Protein AF-A0A8S3J437-F1 (afdb_monomer_lite)

pLDDT: mean 97.12, std 2.32, range [86.44, 98.75]

Sequence (100 aa):
KLIYPTVENVRTSLEGYMAGGSLPYNMQNAMRQTWLVNYLHRWKADHRHRSRASPHIKTYLRATNDQFKDILWFLVTSANLSKAAWGVLEKNNTQLMIRS

Organism: NCBI:txid392030

Structure (mmCIF, N/CA/C/O backbone):
data_AF-A0A8S3J437-F1
#
_entry.id   AF-A0A8S3J437-F1
#
loop_
_atom_site.group_PDB
_atom_site.id
_atom_site.type_symbol
_atom_site.label_atom_id
_atom_site.label_alt_id
_atom_site.label_comp_id
_atom_site.label_asym_id
_atom_site.label_entity_id
_atom_site.label_seq_id
_atom_site.pdbx_PDB_ins_code
_atom_site.Cartn_x
_atom_site.Cartn_y
_atom_site.Cartn_z
_atom_site.occupancy
_atom_site.B_iso_or_equiv
_atom_site.auth_seq_id
_atom_site.auth_comp_id
_atom_site.auth_asym_id
_atom_site.auth_atom_id
_atom_site.pdbx_PDB_model_num
ATOM 1 N N . LYS A 1 1 ? -3.120 -9.288 2.525 1.00 92.19 1 LYS A N 1
ATOM 2 C CA . LYS A 1 1 ? -1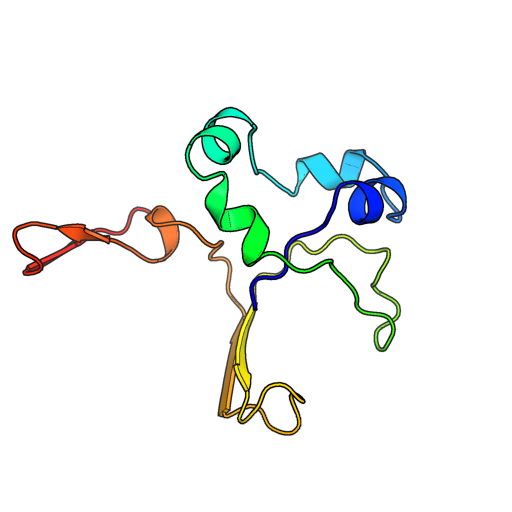.866 -9.067 1.757 1.00 92.19 1 LYS A CA 1
ATOM 3 C C . LYS A 1 1 ? -1.573 -7.569 1.726 1.00 92.19 1 LYS A C 1
ATOM 5 O O . LYS A 1 1 ? -2.529 -6.821 1.559 1.00 92.19 1 LYS A O 1
ATOM 10 N N . LEU A 1 2 ? -0.318 -7.137 1.899 1.00 97.44 2 LEU A N 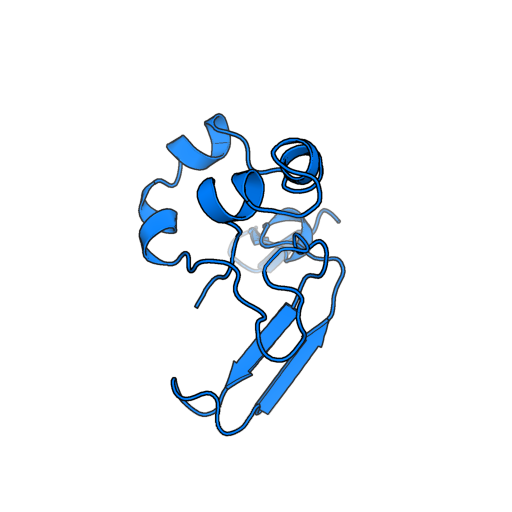1
ATOM 11 C CA . LEU A 1 2 ? 0.100 -5.739 1.713 1.00 97.44 2 LEU A CA 1
ATOM 12 C C . LEU A 1 2 ? 0.923 -5.638 0.429 1.00 97.44 2 LEU A C 1
ATOM 14 O O . LEU A 1 2 ? 1.858 -6.412 0.258 1.00 97.44 2 LEU A O 1
ATOM 18 N N . ILE A 1 3 ? 0.573 -4.728 -0.477 1.00 97.94 3 ILE A N 1
ATOM 19 C CA . ILE A 1 3 ? 1.260 -4.580 -1.766 1.00 97.94 3 ILE A CA 1
ATOM 20 C C . ILE A 1 3 ? 2.066 -3.286 -1.737 1.00 97.94 3 ILE A C 1
ATOM 22 O O . ILE A 1 3 ? 1.501 -2.213 -1.543 1.00 97.94 3 ILE A O 1
ATOM 26 N N . TYR A 1 4 ? 3.378 -3.397 -1.937 1.00 98.25 4 TYR A N 1
ATOM 27 C CA . TYR A 1 4 ? 4.293 -2.263 -2.043 1.00 98.25 4 TYR A CA 1
ATOM 28 C C . TYR A 1 4 ? 5.399 -2.600 -3.058 1.00 98.25 4 TYR A C 1
ATOM 30 O O . TYR A 1 4 ? 5.870 -3.742 -3.061 1.00 98.25 4 TYR A O 1
ATOM 38 N N . PRO A 1 5 ? 5.809 -1.673 -3.946 1.00 98.25 5 PRO A N 1
ATOM 39 C CA . PRO A 1 5 ? 6.825 -1.962 -4.957 1.00 98.25 5 PRO A CA 1
ATOM 40 C C . PRO A 1 5 ? 8.152 -2.412 -4.342 1.00 98.25 5 PRO A C 1
ATOM 42 O O . PRO A 1 5 ? 8.663 -1.798 -3.407 1.00 98.25 5 PRO A O 1
ATOM 45 N N . THR A 1 6 ? 8.733 -3.478 -4.891 1.00 98.06 6 THR A N 1
ATOM 46 C CA . THR 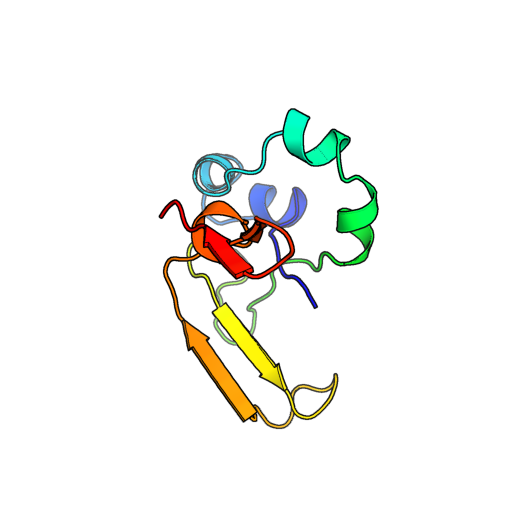A 1 6 ? 10.098 -3.886 -4.545 1.00 98.06 6 THR A CA 1
ATOM 47 C C . THR A 1 6 ? 11.127 -2.983 -5.226 1.00 98.06 6 THR A C 1
ATOM 49 O O . THR A 1 6 ? 10.810 -2.266 -6.178 1.00 98.06 6 THR A O 1
ATOM 52 N N . VAL A 1 7 ? 12.391 -3.078 -4.804 1.00 98.12 7 VAL A N 1
ATOM 53 C CA . VAL A 1 7 ? 13.514 -2.432 -5.509 1.00 98.12 7 VAL A CA 1
ATOM 54 C C . VAL A 1 7 ? 13.520 -2.818 -6.992 1.00 98.12 7 VAL A C 1
ATOM 56 O O . VAL A 1 7 ? 13.665 -1.956 -7.852 1.00 98.12 7 VAL A O 1
ATOM 59 N N . GLU A 1 8 ? 13.276 -4.093 -7.300 1.00 98.62 8 GLU A N 1
ATOM 60 C CA . GLU A 1 8 ? 13.219 -4.594 -8.674 1.00 98.62 8 GLU A CA 1
ATOM 61 C C . GLU A 1 8 ? 12.026 -4.030 -9.464 1.00 98.62 8 GLU A C 1
ATOM 63 O O . GLU A 1 8 ? 12.179 -3.683 -10.636 1.00 98.62 8 GLU A O 1
ATOM 68 N N . ASN A 1 9 ? 10.853 -3.873 -8.829 1.00 98.62 9 ASN A N 1
ATOM 69 C CA . ASN A 1 9 ? 9.713 -3.200 -9.459 1.00 98.62 9 ASN A CA 1
ATOM 70 C C . ASN A 1 9 ? 10.062 -1.761 -9.851 1.00 98.62 9 ASN A C 1
ATOM 72 O O . ASN A 1 9 ? 9.718 -1.340 -10.951 1.00 98.62 9 ASN A O 1
ATOM 76 N N . VAL A 1 10 ? 10.742 -1.021 -8.971 1.00 98.62 10 VAL A N 1
ATOM 77 C CA . VAL A 1 10 ? 11.144 0.367 -9.235 1.00 98.62 10 VAL A CA 1
ATOM 78 C C . VAL A 1 10 ? 12.215 0.416 -10.325 1.00 98.62 10 VAL A C 1
ATOM 80 O O . VAL A 1 10 ? 12.041 1.119 -11.320 1.00 98.62 10 VAL A O 1
ATOM 83 N N . ARG A 1 11 ? 13.277 -0.389 -10.202 1.00 98.69 11 ARG A N 1
ATOM 84 C CA . ARG A 1 11 ? 14.393 -0.452 -11.160 1.00 98.69 11 ARG A CA 1
ATOM 85 C C . ARG A 1 11 ? 13.929 -0.732 -12.592 1.00 98.69 11 ARG A C 1
ATOM 87 O O . ARG A 1 11 ? 14.467 -0.150 -13.526 1.00 98.69 11 ARG A O 1
ATOM 94 N N . THR A 1 12 ? 12.943 -1.615 -12.761 1.00 98.44 12 THR A N 1
ATOM 95 C CA . THR A 1 12 ? 12.413 -2.030 -14.077 1.00 98.44 12 THR A CA 1
ATOM 96 C C . THR A 1 12 ? 11.151 -1.276 -14.515 1.00 98.44 12 THR A C 1
ATOM 98 O O . THR A 1 12 ? 10.582 -1.566 -15.578 1.00 98.44 12 THR A O 1
ATOM 101 N N . SER A 1 13 ? 10.709 -0.293 -13.723 1.00 98.62 13 SER A N 1
ATOM 102 C CA . SER A 1 13 ? 9.574 0.565 -14.062 1.00 98.62 13 SER A CA 1
ATOM 103 C C . SER A 1 13 ? 9.856 1.426 -15.303 1.00 98.62 13 SER A C 1
ATOM 105 O O . SER A 1 13 ? 10.968 1.455 -15.834 1.00 98.62 13 SER A O 1
ATOM 107 N N . LEU A 1 14 ? 8.832 2.108 -15.813 1.00 98.50 14 LEU A N 1
ATOM 108 C CA . LEU A 1 14 ? 8.963 3.059 -16.921 1.00 98.50 14 LEU A CA 1
ATOM 109 C C . LEU A 1 14 ? 9.841 4.261 -16.545 1.00 98.50 14 LEU A C 1
ATOM 111 O O . LEU A 1 14 ? 10.558 4.776 -17.393 1.00 98.50 14 LEU A O 1
ATOM 115 N N . GLU A 1 15 ? 9.809 4.667 -15.276 1.00 98.50 15 GLU A N 1
ATOM 116 C CA . GLU A 1 15 ? 10.540 5.826 -14.746 1.00 98.50 15 GLU A CA 1
ATOM 117 C C . GLU A 1 15 ? 11.886 5.430 -14.104 1.00 98.50 15 GLU A C 1
ATOM 119 O O . GLU A 1 15 ? 12.657 6.283 -13.664 1.00 98.50 15 GLU A O 1
ATOM 124 N N . GLY A 1 16 ? 12.183 4.128 -14.023 1.00 98.44 16 GLY A N 1
ATOM 125 C CA . GLY A 1 16 ? 13.355 3.605 -13.324 1.00 98.44 16 GLY A CA 1
ATOM 126 C C . GLY A 1 16 ? 13.387 4.024 -11.849 1.00 98.44 16 GLY A C 1
ATOM 127 O O . GLY A 1 16 ? 12.355 4.136 -11.185 1.00 98.44 16 GLY A O 1
ATOM 128 N N . TYR A 1 17 ? 14.583 4.291 -11.320 1.00 98.31 17 TYR A N 1
ATOM 129 C CA . TYR A 1 17 ? 14.747 4.706 -9.921 1.00 98.31 17 TYR A CA 1
ATOM 130 C C . TYR A 1 17 ? 14.056 6.030 -9.568 1.00 98.31 17 TYR A C 1
ATOM 132 O O . TYR A 1 17 ? 13.727 6.227 -8.398 1.00 98.31 17 TYR A O 1
ATOM 140 N N . MET A 1 18 ? 13.754 6.890 -10.549 1.00 98.19 18 MET A N 1
ATOM 141 C CA . MET A 1 18 ? 13.030 8.144 -10.304 1.00 98.19 18 MET A CA 1
ATOM 142 C C . MET A 1 18 ? 11.621 7.900 -9.751 1.00 98.19 18 MET A C 1
ATOM 144 O O . MET A 1 18 ? 11.162 8.673 -8.912 1.00 98.19 18 MET A O 1
ATOM 148 N N . ALA A 1 19 ? 10.984 6.776 -10.104 1.00 98.06 19 ALA A N 1
ATOM 149 C CA . ALA A 1 19 ? 9.687 6.390 -9.543 1.00 98.06 19 ALA A CA 1
ATOM 150 C C . ALA A 1 19 ? 9.729 6.232 -8.009 1.00 98.06 19 ALA A C 1
ATOM 152 O O . ALA A 1 19 ? 8.726 6.431 -7.323 1.00 98.06 19 ALA A O 1
ATOM 153 N N . GLY A 1 20 ? 10.901 5.892 -7.455 1.00 97.75 20 GLY A N 1
ATOM 154 C CA . GLY A 1 20 ? 11.123 5.774 -6.014 1.00 97.75 20 GLY A CA 1
ATOM 155 C C . GLY A 1 20 ? 10.905 7.084 -5.254 1.00 97.75 20 GLY A C 1
ATOM 156 O O . GLY A 1 20 ? 10.530 7.047 -4.084 1.00 97.75 20 GLY A O 1
ATOM 157 N N . GLY A 1 21 ? 11.050 8.239 -5.916 1.00 97.50 21 GLY A N 1
ATOM 158 C CA . GLY A 1 21 ? 10.771 9.548 -5.318 1.00 97.50 21 GLY A CA 1
ATOM 159 C C . GLY A 1 21 ? 9.309 9.723 -4.891 1.00 97.50 21 GLY A C 1
ATOM 160 O O . GLY A 1 21 ? 9.028 10.439 -3.934 1.00 97.50 21 GLY A O 1
ATOM 161 N N . SER A 1 22 ? 8.379 9.015 -5.539 1.00 97.56 22 SER A N 1
ATOM 162 C CA . SER A 1 22 ? 6.949 9.002 -5.197 1.00 97.56 22 SER A CA 1
ATOM 163 C C . SER A 1 22 ? 6.543 7.828 -4.296 1.00 97.56 22 SER A C 1
ATOM 165 O O . SER A 1 22 ? 5.355 7.615 -4.051 1.00 97.56 22 SER A O 1
ATOM 167 N N . LEU A 1 23 ? 7.518 7.074 -3.777 1.00 97.25 23 LEU A N 1
ATOM 168 C CA . LEU A 1 23 ? 7.331 5.921 -2.896 1.00 97.25 23 LEU A CA 1
ATOM 169 C C . LEU A 1 23 ? 8.061 6.160 -1.558 1.00 97.25 23 LEU A C 1
ATOM 171 O O . LEU A 1 23 ? 9.087 5.531 -1.278 1.00 97.25 23 LEU A O 1
ATOM 175 N N . PRO A 1 24 ? 7.574 7.101 -0.723 1.00 94.81 24 PRO A N 1
ATOM 176 C CA . PRO A 1 24 ? 8.285 7.542 0.470 1.00 94.81 24 PRO A CA 1
ATOM 177 C C . PRO A 1 24 ? 8.206 6.498 1.593 1.00 94.81 24 PRO A C 1
ATOM 179 O O . PRO A 1 24 ? 7.326 6.536 2.454 1.00 94.81 24 PRO A O 1
ATOM 182 N N . TYR A 1 25 ? 9.178 5.587 1.619 1.00 95.69 25 TYR A N 1
ATOM 183 C CA . TYR A 1 25 ? 9.423 4.676 2.733 1.00 95.69 25 TYR A CA 1
ATOM 184 C C . TYR A 1 25 ? 10.904 4.696 3.110 1.00 95.69 25 TYR A C 1
ATOM 186 O O . TYR A 1 25 ? 11.740 4.059 2.474 1.00 95.69 25 TYR A O 1
ATOM 194 N N . ASN A 1 26 ? 11.243 5.501 4.120 1.00 93.38 26 ASN A N 1
ATOM 195 C CA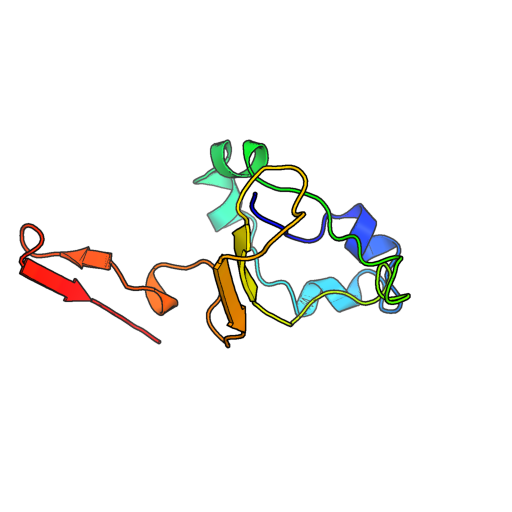 . ASN A 1 26 ? 12.636 5.746 4.485 1.00 93.38 26 ASN A CA 1
ATOM 196 C C . ASN A 1 26 ? 13.252 4.602 5.314 1.00 93.38 26 ASN A C 1
ATOM 198 O O . ASN A 1 26 ? 12.564 3.864 6.025 1.00 93.38 26 ASN A O 1
ATOM 202 N N . MET A 1 27 ? 14.583 4.497 5.250 1.00 95.44 27 MET A N 1
ATOM 203 C CA . MET A 1 27 ? 15.355 3.443 5.917 1.00 95.44 27 MET A CA 1
ATOM 204 C C . MET A 1 27 ? 15.181 3.454 7.443 1.00 95.44 27 MET A C 1
ATOM 206 O O . MET A 1 27 ? 15.051 2.400 8.059 1.00 95.44 27 MET A O 1
ATOM 210 N N . GLN A 1 28 ? 15.122 4.638 8.060 1.00 97.19 28 GLN A N 1
ATOM 211 C CA . GLN A 1 28 ? 14.965 4.784 9.513 1.00 97.19 28 GLN A CA 1
ATOM 212 C C . GLN A 1 28 ? 13.656 4.153 10.010 1.00 97.19 28 GLN A C 1
ATOM 214 O O . GLN A 1 28 ? 13.647 3.443 11.015 1.00 97.19 28 GLN A O 1
ATOM 219 N N . ASN A 1 29 ? 12.553 4.366 9.287 1.00 95.69 29 ASN A N 1
ATOM 220 C CA . ASN A 1 29 ? 11.267 3.745 9.582 1.00 95.69 29 ASN A CA 1
ATOM 221 C C . ASN A 1 29 ? 11.280 2.247 9.279 1.00 95.69 29 ASN A C 1
ATOM 223 O O . ASN A 1 29 ? 10.673 1.490 10.029 1.00 95.69 29 ASN A O 1
ATOM 227 N N . ALA A 1 30 ? 11.949 1.810 8.209 1.00 96.31 30 ALA A N 1
ATOM 228 C CA . ALA A 1 30 ? 12.045 0.395 7.852 1.00 96.31 30 ALA A CA 1
ATOM 229 C C . ALA A 1 30 ? 12.802 -0.424 8.912 1.00 96.31 30 ALA A C 1
ATOM 231 O O . ALA A 1 30 ? 12.318 -1.469 9.34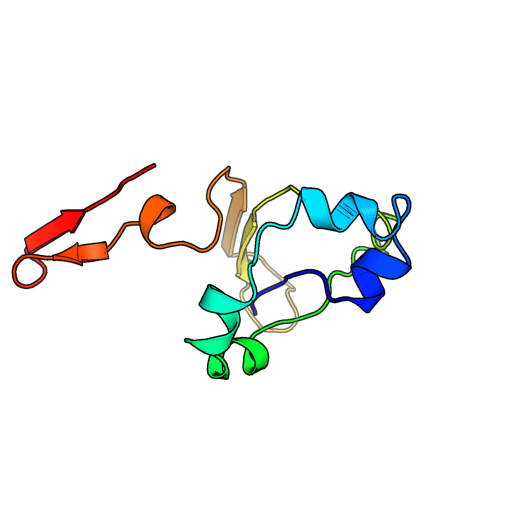7 1.00 96.31 30 ALA A O 1
ATOM 232 N N . MET A 1 31 ? 13.933 0.088 9.407 1.00 97.56 31 MET A N 1
ATOM 233 C CA . MET A 1 31 ? 14.752 -0.583 10.426 1.00 97.56 31 MET A CA 1
ATOM 234 C C . MET A 1 31 ? 14.019 -0.791 11.761 1.00 97.56 31 MET A C 1
ATOM 236 O O . MET A 1 31 ? 14.328 -1.727 12.491 1.00 97.56 31 MET A O 1
ATOM 240 N N . ARG A 1 32 ? 13.015 0.037 12.077 1.00 97.94 32 ARG A N 1
ATOM 241 C CA . ARG A 1 32 ? 12.203 -0.087 13.303 1.00 97.94 32 ARG A CA 1
ATOM 242 C C . ARG A 1 32 ? 11.094 -1.141 13.211 1.00 97.94 32 ARG A C 1
ATOM 244 O O . ARG A 1 32 ? 10.458 -1.438 14.217 1.00 97.94 32 ARG A O 1
ATOM 251 N N . GLN A 1 33 ? 10.825 -1.677 12.022 1.00 97.25 33 GLN A N 1
ATOM 252 C CA . GLN A 1 33 ? 9.709 -2.596 11.772 1.00 97.25 33 GLN A CA 1
ATOM 253 C C . GLN A 1 33 ? 10.087 -3.679 10.757 1.00 97.25 33 GLN A C 1
ATOM 255 O O . GLN A 1 33 ? 9.341 -3.976 9.828 1.00 97.25 33 GLN A O 1
ATOM 260 N N . THR A 1 34 ? 11.252 -4.300 10.937 1.00 97.25 34 THR A N 1
ATOM 261 C CA . THR A 1 34 ? 11.766 -5.347 10.036 1.00 97.25 34 THR A CA 1
ATOM 262 C C . THR A 1 34 ? 10.787 -6.505 9.837 1.00 97.25 34 THR A C 1
ATOM 264 O O . THR A 1 34 ? 10.741 -7.086 8.759 1.00 97.25 34 THR A O 1
ATOM 267 N N . TRP A 1 35 ? 9.930 -6.785 10.823 1.00 97.75 35 TRP A N 1
ATOM 268 C CA . TRP A 1 35 ? 8.854 -7.776 10.735 1.00 97.75 35 TRP A CA 1
ATOM 269 C C . TRP A 1 35 ? 7.839 -7.500 9.610 1.00 97.75 35 TRP A C 1
ATOM 271 O O . TRP A 1 35 ? 7.222 -8.439 9.106 1.00 97.75 35 TRP A O 1
ATOM 281 N N . LEU A 1 36 ? 7.658 -6.238 9.198 1.00 97.12 36 LEU A N 1
ATOM 282 C CA . LEU A 1 36 ? 6.660 -5.842 8.200 1.00 97.12 36 LEU A CA 1
ATOM 283 C C . LEU A 1 36 ? 6.950 -6.456 6.826 1.00 97.12 36 LEU A C 1
ATOM 285 O O . LEU A 1 36 ? 6.015 -6.741 6.078 1.00 97.12 36 LEU A O 1
ATOM 289 N N . VAL A 1 37 ? 8.226 -6.713 6.514 1.00 95.06 37 VAL A N 1
ATOM 290 C CA . VAL A 1 37 ? 8.652 -7.274 5.222 1.00 95.06 37 VAL A CA 1
ATOM 291 C C . VAL A 1 37 ? 7.972 -8.610 4.913 1.00 95.06 37 VAL A C 1
ATOM 293 O O . VAL A 1 37 ? 7.644 -8.871 3.759 1.00 95.06 37 VAL A O 1
ATOM 296 N N . ASN A 1 38 ? 7.655 -9.400 5.943 1.00 96.94 38 ASN A N 1
ATOM 297 C CA . ASN A 1 38 ? 7.007 -10.708 5.809 1.00 96.94 38 ASN A CA 1
ATOM 298 C C . ASN A 1 38 ? 5.560 -10.620 5.295 1.00 96.94 38 ASN A C 1
ATOM 300 O O . ASN A 1 38 ? 4.993 -11.617 4.857 1.00 96.94 38 ASN A O 1
ATOM 304 N N . TYR A 1 39 ? 4.952 -9.432 5.338 1.00 97.06 39 TYR A N 1
ATOM 305 C CA . TYR A 1 39 ? 3.587 -9.186 4.868 1.00 97.06 39 TYR A CA 1
ATOM 306 C C . TYR A 1 39 ? 3.545 -8.518 3.487 1.00 97.06 39 TYR A C 1
ATOM 308 O O . TYR A 1 39 ? 2.466 -8.424 2.882 1.00 97.06 39 TYR A O 1
ATOM 316 N N . LEU A 1 40 ? 4.692 -8.041 2.990 1.00 97.44 40 LEU A N 1
ATOM 317 C CA . LEU A 1 40 ? 4.797 -7.307 1.735 1.00 97.44 40 LEU A CA 1
ATOM 318 C C . LEU A 1 40 ? 4.796 -8.247 0.530 1.00 97.44 40 LEU A C 1
ATOM 320 O O . LEU A 1 40 ? 5.397 -9.316 0.522 1.00 97.44 40 LEU A O 1
ATOM 324 N N . HIS A 1 41 ? 4.106 -7.812 -0.514 1.00 97.50 41 HIS A N 1
ATOM 325 C CA . HIS A 1 41 ? 3.975 -8.496 -1.788 1.00 97.50 41 HIS A CA 1
ATOM 326 C C . HIS A 1 41 ? 4.339 -7.518 -2.907 1.00 97.50 41 HIS A C 1
ATOM 328 O O . HIS A 1 41 ? 4.002 -6.333 -2.844 1.00 97.50 41 HIS A O 1
ATOM 334 N N . ARG A 1 42 ? 5.009 -8.026 -3.948 1.00 97.69 42 ARG A N 1
ATOM 335 C CA . ARG A 1 42 ? 5.426 -7.237 -5.118 1.00 97.69 42 ARG A CA 1
ATOM 336 C C . ARG A 1 42 ? 4.247 -6.578 -5.833 1.00 97.69 42 ARG A C 1
ATOM 338 O O . ARG A 1 42 ? 3.157 -7.147 -5.915 1.00 97.69 42 ARG A O 1
ATOM 345 N N . TRP A 1 43 ? 4.508 -5.435 -6.459 1.00 98.44 43 TRP A N 1
ATOM 346 C CA . TRP A 1 43 ? 3.589 -4.841 -7.424 1.00 98.44 43 TRP A CA 1
ATOM 347 C C . TRP A 1 43 ? 3.534 -5.695 -8.700 1.00 98.44 43 TRP A C 1
ATOM 349 O O . TRP A 1 43 ? 4.566 -6.127 -9.232 1.00 98.44 43 TRP A O 1
ATOM 359 N N . LYS A 1 44 ? 2.316 -5.969 -9.178 1.00 97.94 44 LYS A N 1
ATOM 360 C CA . LYS A 1 44 ? 2.044 -6.687 -10.429 1.00 97.94 44 LYS A CA 1
ATOM 361 C C . LYS A 1 44 ? 0.644 -6.326 -10.927 1.00 97.94 44 LYS A C 1
ATOM 363 O O . LYS A 1 44 ? -0.328 -6.490 -10.199 1.00 97.94 44 LYS A O 1
ATOM 368 N N . ALA A 1 45 ? 0.547 -5.867 -12.170 1.00 97.69 45 ALA A N 1
ATOM 369 C CA . ALA A 1 45 ? -0.695 -5.445 -12.813 1.00 97.69 45 ALA A CA 1
ATOM 370 C C . ALA A 1 45 ? -0.698 -5.797 -14.316 1.00 97.69 45 ALA A C 1
ATOM 372 O O . ALA A 1 45 ? -1.038 -4.964 -15.161 1.00 97.69 45 ALA A O 1
ATOM 373 N N . ASP A 1 46 ? -0.300 -7.030 -14.655 1.00 97.31 46 ASP A N 1
ATOM 374 C CA . ASP A 1 46 ? -0.140 -7.494 -16.045 1.00 97.31 46 ASP A CA 1
ATOM 375 C C . ASP A 1 46 ? -1.448 -7.400 -16.839 1.00 97.31 46 ASP A C 1
ATOM 377 O O . ASP A 1 46 ? -1.448 -6.877 -17.947 1.00 97.31 46 ASP A O 1
ATOM 381 N N . HIS A 1 47 ? -2.580 -7.784 -16.233 1.00 95.56 47 HIS A N 1
ATOM 382 C CA . HIS A 1 47 ? -3.913 -7.704 -16.852 1.00 95.56 47 HIS A CA 1
ATOM 383 C C . HIS A 1 47 ? -4.339 -6.282 -17.246 1.00 95.56 47 HIS A C 1
ATOM 385 O O . HIS A 1 47 ? -5.298 -6.104 -17.988 1.00 95.56 47 HIS A O 1
ATOM 391 N N . ARG A 1 48 ? -3.666 -5.257 -16.712 1.00 96.06 48 ARG A N 1
ATOM 392 C CA . ARG A 1 48 ? -3.903 -3.845 -17.039 1.00 96.06 48 ARG A CA 1
ATOM 393 C C . ARG A 1 48 ? -2.696 -3.197 -17.714 1.00 96.06 48 ARG A C 1
ATOM 395 O O . ARG A 1 48 ? -2.677 -1.971 -17.810 1.00 96.06 48 ARG A O 1
ATOM 402 N N . HIS A 1 49 ? -1.702 -3.996 -18.113 1.00 97.31 49 HIS A N 1
ATOM 403 C CA . HIS A 1 49 ? -0.429 -3.574 -18.701 1.00 97.31 49 HIS A CA 1
ATOM 404 C C . HIS A 1 49 ? 0.302 -2.499 -17.880 1.00 97.31 49 HIS A C 1
ATOM 406 O O . HIS A 1 49 ? 0.967 -1.622 -18.421 1.00 97.31 49 HIS A O 1
ATOM 412 N N . ARG A 1 50 ? 0.171 -2.555 -16.546 1.00 98.44 50 ARG A N 1
ATOM 413 C CA . ARG A 1 50 ? 0.674 -1.527 -15.616 1.00 98.44 50 ARG A CA 1
ATOM 414 C C . ARG A 1 50 ? 1.741 -2.027 -14.646 1.00 98.44 50 ARG A C 1
ATOM 416 O O . ARG A 1 50 ? 2.134 -1.292 -13.752 1.00 98.44 50 ARG A O 1
ATOM 423 N N . SER A 1 51 ? 2.276 -3.235 -14.826 1.00 98.56 51 SER A N 1
ATOM 424 C CA . SER A 1 51 ? 3.344 -3.761 -13.954 1.00 98.56 51 SER A CA 1
ATOM 425 C C . SER A 1 51 ? 4.607 -2.896 -13.932 1.00 98.56 51 SER A C 1
ATOM 427 O O . SER A 1 51 ? 5.309 -2.883 -12.926 1.00 98.56 51 SER A O 1
ATOM 429 N N . ARG A 1 52 ? 4.878 -2.155 -15.015 1.00 98.56 52 ARG A N 1
ATOM 430 C CA . ARG A 1 52 ? 5.991 -1.198 -15.104 1.00 98.56 52 ARG A CA 1
ATOM 431 C C . ARG A 1 52 ? 5.602 0.240 -14.740 1.00 98.56 52 ARG A C 1
ATOM 433 O O . ARG A 1 52 ? 6.475 1.094 -14.694 1.00 98.56 52 ARG A O 1
ATOM 440 N N . ALA A 1 53 ? 4.326 0.525 -14.486 1.00 98.50 53 ALA A N 1
ATOM 441 C CA . ALA A 1 53 ? 3.883 1.821 -13.980 1.00 98.50 53 ALA A CA 1
ATOM 442 C C . ALA A 1 53 ? 3.835 1.749 -12.449 1.00 98.50 53 ALA A C 1
ATOM 444 O O . ALA A 1 53 ? 3.039 0.987 -11.896 1.00 98.50 53 ALA A O 1
ATOM 445 N N . SER A 1 54 ? 4.706 2.495 -11.769 1.00 98.06 54 SER A N 1
ATOM 446 C CA . SER A 1 54 ? 4.775 2.477 -10.306 1.00 98.06 54 SER A CA 1
ATOM 447 C C . SER A 1 54 ? 3.464 2.998 -9.694 1.00 98.06 54 SER A C 1
ATOM 449 O O . SER A 1 54 ? 2.923 4.004 -10.155 1.00 98.06 54 SER A O 1
ATOM 451 N N . PRO A 1 55 ? 2.900 2.325 -8.676 1.00 98.19 55 PRO A N 1
ATOM 452 C CA . PRO A 1 55 ? 1.613 2.711 -8.121 1.00 98.19 55 PRO A CA 1
ATOM 453 C C . PRO A 1 55 ? 1.741 3.950 -7.229 1.00 98.19 55 PRO A C 1
ATOM 455 O O . PRO A 1 55 ? 2.430 3.925 -6.214 1.00 98.19 55 PRO A O 1
ATOM 458 N N . HIS A 1 56 ? 0.986 5.001 -7.553 1.00 98.31 56 HIS A N 1
ATOM 459 C CA . HIS A 1 56 ? 0.683 6.098 -6.622 1.00 98.31 56 HIS A CA 1
ATOM 460 C C . HIS A 1 56 ? -0.776 6.056 -6.114 1.00 98.31 56 HIS A C 1
ATOM 462 O O . HIS A 1 56 ? -1.172 6.859 -5.267 1.00 98.31 56 HIS A O 1
ATOM 468 N N . ILE A 1 57 ? -1.578 5.104 -6.604 1.00 98.44 57 ILE A N 1
ATOM 469 C CA . ILE A 1 57 ? -2.929 4.801 -6.110 1.00 98.44 57 ILE A CA 1
ATOM 470 C C . ILE A 1 57 ? -2.850 4.033 -4.782 1.00 98.44 57 ILE A C 1
ATOM 472 O O . ILE A 1 57 ? -1.958 3.206 -4.599 1.00 98.44 57 ILE A O 1
ATOM 476 N N . LYS A 1 58 ? -3.796 4.274 -3.868 1.00 98.62 58 LYS A N 1
ATOM 477 C CA . LYS A 1 58 ? -3.934 3.516 -2.621 1.00 98.62 58 LYS A CA 1
ATOM 478 C C . LYS A 1 58 ? -5.292 2.837 -2.626 1.00 98.62 58 LYS A C 1
ATOM 480 O O . LYS A 1 58 ? -6.318 3.483 -2.846 1.00 98.62 58 LYS A O 1
ATOM 485 N N . THR A 1 59 ? -5.280 1.522 -2.445 1.00 98.44 59 THR A N 1
ATOM 486 C CA . THR A 1 59 ? -6.491 0.704 -2.484 1.00 98.44 59 THR A CA 1
ATOM 487 C C . THR A 1 59 ? -6.516 -0.262 -1.316 1.00 98.44 59 THR A C 1
ATOM 489 O O . THR A 1 59 ? -5.485 -0.812 -0.927 1.00 98.44 59 THR A O 1
ATOM 492 N N . TYR A 1 60 ? -7.707 -0.456 -0.769 1.00 98.56 60 TYR A N 1
ATOM 493 C CA . TYR A 1 60 ? -7.993 -1.405 0.295 1.00 98.56 60 TYR A CA 1
ATOM 494 C C . TYR A 1 60 ? -9.198 -2.217 -0.148 1.00 98.56 60 TYR A C 1
ATOM 496 O O . TYR A 1 60 ? -10.133 -1.673 -0.730 1.00 98.56 60 TYR A O 1
ATOM 504 N N . LEU A 1 61 ? -9.181 -3.521 0.092 1.00 97.50 61 LEU A N 1
ATOM 505 C CA . LEU A 1 61 ? -10.290 -4.380 -0.295 1.00 97.50 61 LEU A CA 1
ATOM 506 C C . LEU A 1 61 ? -10.416 -5.564 0.647 1.00 97.50 61 LEU A C 1
ATOM 508 O O . LEU A 1 61 ? -9.437 -5.983 1.274 1.00 97.50 61 LEU A O 1
ATOM 512 N N . ARG A 1 62 ? -11.608 -6.154 0.669 1.00 96.81 62 ARG A N 1
ATOM 513 C CA . ARG A 1 62 ? -11.847 -7.463 1.273 1.00 96.81 62 ARG A CA 1
ATOM 514 C C . ARG A 1 62 ? -12.324 -8.436 0.209 1.00 96.81 62 ARG A C 1
ATOM 516 O O . ARG A 1 62 ? -13.425 -8.292 -0.308 1.00 96.81 62 ARG A O 1
ATOM 523 N N . ALA A 1 63 ? -11.502 -9.437 -0.082 1.00 95.25 63 ALA A N 1
ATOM 524 C CA . ALA A 1 63 ? -11.896 -10.572 -0.904 1.00 95.25 63 ALA A CA 1
ATOM 525 C C . ALA A 1 63 ? -12.610 -11.634 -0.054 1.00 95.25 63 ALA A C 1
ATOM 527 O O . ALA A 1 63 ? -12.390 -11.714 1.160 1.00 95.25 63 ALA A O 1
ATOM 528 N N . THR A 1 64 ? -13.443 -12.458 -0.690 1.00 94.62 64 THR A N 1
ATOM 529 C CA . THR A 1 64 ? -14.108 -13.602 -0.042 1.00 94.62 64 THR A CA 1
ATOM 530 C C . THR A 1 64 ? -13.130 -14.722 0.311 1.00 94.62 64 THR A C 1
ATOM 532 O O . THR A 1 64 ? -13.353 -15.455 1.270 1.00 94.62 64 THR A O 1
ATOM 535 N N . ASN A 1 65 ? -12.027 -14.841 -0.433 1.00 91.62 65 ASN A N 1
ATOM 536 C CA . ASN A 1 65 ? -10.961 -15.819 -0.226 1.00 91.62 65 ASN A CA 1
ATOM 537 C C . ASN A 1 65 ? -9.633 -15.341 -0.848 1.00 91.62 65 ASN A C 1
ATOM 539 O O . ASN A 1 65 ? -9.585 -14.339 -1.566 1.00 91.62 65 ASN A O 1
ATOM 543 N N . ASP A 1 66 ? -8.553 -16.093 -0.621 1.00 86.44 66 ASP A N 1
ATOM 544 C CA . ASP A 1 66 ? -7.210 -15.790 -1.145 1.00 86.44 66 ASP A CA 1
ATOM 545 C C . ASP A 1 66 ? -7.060 -15.938 -2.668 1.00 86.44 66 ASP A C 1
ATOM 547 O O . ASP A 1 66 ? -6.021 -15.561 -3.222 1.00 86.44 66 ASP A O 1
ATOM 551 N N . GLN A 1 67 ? -8.084 -16.467 -3.345 1.00 87.25 67 GLN A N 1
ATOM 552 C CA . GLN A 1 67 ? -8.157 -16.575 -4.805 1.00 87.25 67 GLN A CA 1
ATOM 553 C C . GLN A 1 67 ? -8.781 -15.322 -5.438 1.00 87.25 67 GLN A C 1
ATOM 555 O O . GLN A 1 67 ? -8.792 -15.217 -6.659 1.00 87.25 67 GLN A O 1
ATOM 560 N N . PHE A 1 68 ? -9.269 -14.368 -4.631 1.00 88.25 68 PHE A N 1
ATOM 561 C CA . PHE A 1 68 ? -9.845 -13.097 -5.087 1.00 88.25 68 PHE A CA 1
ATOM 562 C C . PHE A 1 68 ? -10.987 -13.265 -6.105 1.00 88.25 68 PHE A C 1
ATOM 564 O O . PHE A 1 68 ? -11.130 -12.436 -7.000 1.00 88.25 68 PHE A O 1
ATOM 571 N N . LYS A 1 69 ? -11.797 -14.329 -5.976 1.00 90.06 69 LYS A N 1
ATOM 572 C CA . LYS A 1 69 ? -12.935 -14.577 -6.881 1.00 90.06 69 LYS A CA 1
ATOM 573 C C . LYS A 1 69 ? -14.006 -13.494 -6.773 1.00 90.06 69 LYS A C 1
ATOM 575 O O . LYS A 1 69 ? -14.427 -12.965 -7.793 1.00 90.06 69 LYS A O 1
ATOM 580 N N . ASP A 1 70 ? -14.358 -13.122 -5.543 1.00 94.88 70 ASP A N 1
ATOM 581 C CA . ASP A 1 70 ? -15.321 -12.060 -5.263 1.00 94.88 70 ASP A CA 1
ATOM 582 C C . ASP A 1 70 ? -14.740 -11.055 -4.269 1.00 94.88 70 ASP A C 1
ATOM 584 O O . ASP A 1 70 ? -13.926 -11.393 -3.397 1.00 94.88 70 ASP A O 1
ATOM 588 N N . ILE A 1 71 ? -15.186 -9.807 -4.387 1.00 96.06 71 ILE A N 1
ATOM 589 C CA . ILE A 1 71 ? -14.797 -8.698 -3.518 1.00 96.06 71 ILE A CA 1
ATOM 590 C C . ILE A 1 71 ? -16.042 -8.233 -2.764 1.00 96.06 71 ILE A C 1
ATOM 592 O O . ILE A 1 71 ? -17.026 -7.837 -3.378 1.00 96.06 71 ILE A O 1
ATOM 596 N N . LEU A 1 72 ? -15.984 -8.266 -1.432 1.00 96.88 72 LEU A N 1
ATOM 597 C CA . LEU A 1 72 ? -17.062 -7.797 -0.559 1.00 96.88 72 LEU A CA 1
ATOM 598 C C . LEU A 1 72 ? -17.134 -6.270 -0.530 1.00 96.88 72 LEU A C 1
ATOM 600 O O . LEU A 1 72 ? -18.215 -5.693 -0.530 1.00 96.88 72 LEU A O 1
ATOM 604 N N . TRP A 1 73 ? -15.975 -5.616 -0.493 1.00 97.88 73 TRP A N 1
ATOM 605 C CA . TRP A 1 73 ? -15.870 -4.167 -0.600 1.00 97.88 73 TRP A CA 1
ATOM 606 C C . TRP A 1 73 ? -14.506 -3.763 -1.145 1.00 97.88 73 TRP A C 1
ATOM 608 O O . TRP A 1 73 ? -13.509 -4.478 -0.993 1.00 97.88 73 TRP A O 1
ATOM 618 N N . PHE A 1 74 ? -14.478 -2.587 -1.762 1.00 98.00 74 PHE A N 1
ATOM 619 C CA . PHE A 1 74 ? -13.295 -1.979 -2.346 1.00 98.00 74 PHE A CA 1
ATOM 620 C C . PHE A 1 74 ? -13.284 -0.485 -2.027 1.00 98.00 74 PHE A C 1
ATOM 622 O O . PHE A 1 74 ? -14.302 0.190 -2.152 1.00 98.00 74 PHE A O 1
ATOM 629 N N . LEU A 1 75 ? -12.127 0.024 -1.626 1.00 98.75 75 LEU A N 1
ATOM 630 C CA . LEU A 1 75 ? -11.899 1.417 -1.282 1.00 98.75 75 LEU A CA 1
ATOM 631 C C . LEU A 1 75 ? -10.703 1.935 -2.076 1.00 98.75 75 LEU A C 1
ATOM 633 O O . LEU A 1 75 ? -9.614 1.366 -2.005 1.00 98.75 75 LEU A O 1
ATOM 637 N N . VAL A 1 76 ? -10.899 3.051 -2.774 1.00 98.75 76 VAL A N 1
ATOM 638 C CA . VAL A 1 76 ? -9.825 3.880 -3.335 1.00 98.75 76 VAL A CA 1
ATOM 639 C C . VAL A 1 76 ? -9.730 5.139 -2.489 1.00 98.75 76 VAL A C 1
ATOM 641 O O . VAL A 1 76 ? -10.751 5.751 -2.192 1.00 98.75 76 VAL A O 1
ATOM 644 N N . THR A 1 77 ? -8.524 5.519 -2.078 1.00 98.75 77 THR A N 1
ATOM 645 C CA . THR A 1 77 ? -8.320 6.657 -1.172 1.00 98.75 77 THR A CA 1
ATOM 646 C C . THR A 1 77 ? -6.964 7.327 -1.404 1.00 98.75 77 THR A C 1
ATOM 648 O O . THR A 1 77 ? -6.111 6.816 -2.132 1.00 98.75 77 THR A O 1
ATOM 651 N N . SER A 1 78 ? -6.759 8.489 -0.786 1.00 98.50 78 SER A N 1
ATOM 652 C CA . SER A 1 78 ? -5.452 9.134 -0.650 1.00 98.50 78 SER A CA 1
ATOM 653 C C . SER A 1 78 ? -4.606 8.520 0.476 1.00 98.50 78 SER A C 1
ATOM 655 O O . SER A 1 78 ? -3.378 8.630 0.440 1.00 98.50 78 SER A O 1
ATOM 657 N N . ALA A 1 79 ? -5.238 7.859 1.453 1.00 98.56 79 ALA A N 1
ATOM 658 C CA . ALA A 1 79 ? -4.587 7.353 2.657 1.00 98.56 79 ALA A CA 1
ATOM 659 C C . ALA A 1 79 ? -3.568 6.240 2.354 1.00 98.56 79 ALA A C 1
ATOM 661 O O . ALA A 1 79 ? -3.913 5.170 1.856 1.00 98.56 79 ALA A O 1
ATOM 662 N N . ASN A 1 80 ? -2.302 6.484 2.704 1.00 98.38 80 ASN A N 1
ATOM 663 C CA . ASN A 1 80 ? -1.274 5.444 2.786 1.00 98.38 80 ASN A CA 1
ATOM 664 C C . ASN A 1 80 ? -1.459 4.589 4.053 1.00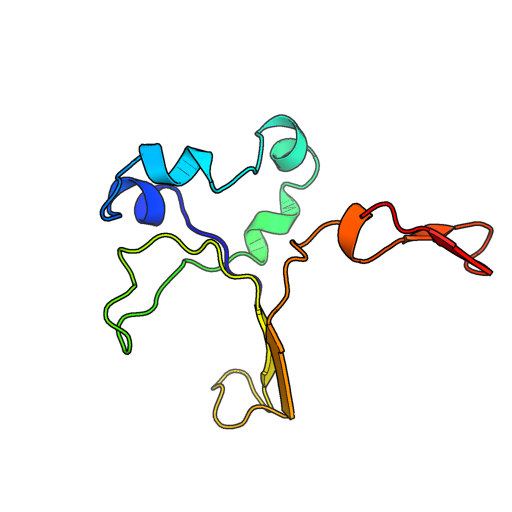 98.38 80 ASN A C 1
ATOM 666 O O . ASN A 1 80 ? -2.219 4.937 4.956 1.00 98.38 80 ASN A O 1
ATOM 670 N N . LEU A 1 81 ? -0.701 3.493 4.172 1.00 97.56 81 LEU A N 1
ATOM 671 C CA . LEU A 1 81 ? -0.643 2.695 5.400 1.00 97.56 81 LEU A CA 1
ATOM 672 C C . LEU A 1 81 ? 0.149 3.432 6.496 1.00 97.56 81 LEU A C 1
ATOM 674 O O . LEU A 1 81 ? 1.335 3.185 6.703 1.00 97.56 81 LEU A O 1
ATOM 678 N N . SER A 1 82 ? -0.500 4.366 7.189 1.00 97.62 82 SER A N 1
ATOM 679 C CA . SER A 1 82 ? 0.096 5.115 8.296 1.00 97.62 82 SER A CA 1
ATOM 680 C C . SER A 1 82 ? -0.924 5.420 9.394 1.00 97.62 82 SER A C 1
ATOM 682 O O . SER A 1 82 ? -2.110 5.605 9.129 1.00 97.62 82 SER A O 1
ATOM 684 N N . LYS A 1 83 ? -0.445 5.535 10.640 1.00 98.12 83 LYS A N 1
ATOM 685 C CA . LYS A 1 83 ? -1.267 6.000 11.772 1.00 98.12 83 LYS A CA 1
ATOM 686 C C . LYS A 1 83 ? -1.751 7.438 11.587 1.00 98.12 83 LYS A C 1
ATOM 688 O O . LYS A 1 83 ? -2.810 7.788 12.080 1.00 98.12 83 LYS A O 1
ATOM 693 N N . ALA A 1 84 ? -0.981 8.268 10.883 1.00 98.19 84 ALA A N 1
ATOM 694 C CA . ALA A 1 84 ? -1.372 9.645 10.608 1.00 98.19 84 ALA A CA 1
ATOM 695 C C . ALA A 1 84 ? -2.668 9.717 9.783 1.00 98.19 84 ALA A C 1
ATOM 697 O O . ALA A 1 84 ? -3.515 10.539 10.110 1.00 98.19 84 ALA A O 1
ATOM 698 N N . ALA A 1 85 ? -2.816 8.832 8.786 1.00 98.31 85 ALA A N 1
ATOM 699 C CA . ALA A 1 85 ? -3.968 8.799 7.881 1.00 98.31 85 ALA A CA 1
ATOM 700 C C . ALA A 1 85 ? -5.147 7.958 8.405 1.00 98.31 85 ALA A C 1
ATOM 702 O O . ALA A 1 85 ? -6.299 8.286 8.159 1.00 98.31 85 ALA A O 1
ATOM 703 N N . TRP A 1 86 ? -4.876 6.854 9.112 1.00 98.50 86 TRP A N 1
ATOM 704 C CA . TRP A 1 86 ? -5.927 5.943 9.603 1.00 98.50 86 TRP A CA 1
ATOM 705 C C . TRP A 1 86 ? -6.338 6.176 11.055 1.00 98.50 86 TRP A C 1
ATOM 707 O O . TRP A 1 86 ? -7.329 5.620 11.525 1.00 98.50 86 TRP A O 1
ATOM 717 N N . GLY A 1 87 ? -5.571 6.991 11.765 1.00 98.44 87 GLY A N 1
ATOM 718 C CA . GLY A 1 87 ? -5.730 7.233 13.182 1.00 98.44 87 GLY A CA 1
ATOM 719 C C . GLY A 1 87 ? -5.081 6.178 14.074 1.00 98.44 87 GLY A C 1
ATOM 720 O O . GLY A 1 87 ? -4.675 5.091 13.654 1.00 98.44 87 GLY A O 1
ATOM 721 N N . VAL A 1 88 ? -4.957 6.533 15.348 1.00 98.50 88 VAL A N 1
ATOM 722 C CA . VAL A 1 88 ? -4.495 5.653 16.423 1.00 98.50 88 VAL A CA 1
ATOM 723 C C . VAL A 1 88 ? -5.320 5.913 17.678 1.00 98.50 88 VAL A C 1
ATOM 725 O O . VAL A 1 88 ? -5.659 7.057 17.979 1.00 98.50 88 VAL A O 1
ATOM 728 N N . LEU A 1 89 ? -5.672 4.844 18.392 1.00 98.50 89 LEU A N 1
ATOM 729 C CA . LEU A 1 89 ? -6.373 4.950 19.665 1.00 98.50 89 LEU A CA 1
ATOM 730 C C . LEU A 1 89 ? -5.423 5.437 20.767 1.00 98.50 89 LEU A C 1
ATOM 732 O O . LEU A 1 89 ? -4.303 4.945 20.905 1.00 98.50 89 LEU A O 1
ATOM 736 N N . GLU A 1 90 ? -5.891 6.396 21.555 1.00 97.88 90 GLU A N 1
ATOM 737 C CA . GLU A 1 90 ? -5.191 7.029 22.673 1.00 97.88 90 GLU A CA 1
ATOM 738 C C . GLU A 1 90 ? -6.125 7.138 23.891 1.00 97.88 90 GLU A C 1
ATOM 740 O O . GLU A 1 90 ? -7.305 6.782 23.820 1.00 97.88 90 GLU A O 1
ATOM 745 N N . LYS A 1 91 ? -5.597 7.626 25.025 1.00 97.25 91 LYS A N 1
ATOM 746 C CA . LYS A 1 91 ? -6.349 7.849 26.276 1.00 97.25 91 LYS A CA 1
ATOM 747 C C . LYS A 1 91 ? -7.188 6.627 26.675 1.00 97.25 91 LYS A C 1
ATOM 749 O O . LYS A 1 91 ? -8.409 6.706 26.776 1.00 97.25 91 LYS A O 1
ATOM 754 N N . ASN A 1 92 ? -6.537 5.476 26.855 1.00 96.62 92 ASN A N 1
ATOM 755 C CA . ASN A 1 92 ? -7.202 4.204 27.172 1.00 96.62 92 ASN A CA 1
ATOM 756 C C . ASN A 1 92 ? -8.312 3.836 26.168 1.00 96.62 92 ASN A C 1
ATOM 758 O O . ASN A 1 92 ? -9.400 3.425 26.556 1.00 96.62 92 ASN A O 1
ATOM 762 N N . ASN A 1 93 ? -8.027 3.996 24.872 1.00 97.19 93 ASN A N 1
ATOM 763 C CA . ASN A 1 93 ? -8.929 3.692 23.755 1.00 97.19 93 ASN A CA 1
ATOM 764 C C . ASN A 1 93 ? -10.226 4.516 23.710 1.00 97.19 93 ASN A C 1
ATOM 766 O O . ASN A 1 93 ? -11.170 4.133 23.025 1.00 97.19 93 ASN A O 1
ATOM 770 N N . THR A 1 94 ? -10.269 5.660 24.395 1.00 98.31 94 THR A N 1
ATOM 771 C CA . THR A 1 94 ? -11.434 6.563 24.379 1.00 98.31 94 THR A CA 1
ATOM 772 C C . THR A 1 94 ? -11.320 7.677 23.340 1.00 98.31 94 THR A C 1
ATOM 774 O O . THR A 1 94 ? -12.297 8.369 23.070 1.00 98.31 94 THR A O 1
ATOM 777 N N . GLN A 1 95 ? -10.143 7.853 22.733 1.00 98.50 95 GLN A N 1
ATOM 778 C CA . GLN A 1 95 ? -9.892 8.876 21.722 1.00 98.50 95 GLN A CA 1
ATOM 779 C C . GLN A 1 95 ? -9.258 8.254 20.477 1.00 98.50 95 GLN A C 1
ATOM 781 O O . GLN A 1 95 ? -8.265 7.542 20.590 1.00 98.50 95 GLN A O 1
ATOM 786 N N . LEU A 1 96 ? -9.780 8.572 19.289 1.00 98.56 96 LEU A N 1
ATOM 787 C CA . LEU A 1 96 ? -9.127 8.285 18.010 1.00 98.56 96 LEU A CA 1
ATOM 788 C C . LEU A 1 96 ? -8.417 9.552 17.519 1.00 98.56 96 LEU A C 1
ATOM 790 O O . LEU A 1 96 ? -9.072 10.531 17.171 1.00 98.56 96 LEU A O 1
ATOM 794 N N . MET A 1 97 ? -7.084 9.549 17.509 1.00 98.44 97 MET A N 1
ATOM 795 C CA . MET A 1 97 ? -6.282 10.684 17.043 1.00 98.44 97 MET A CA 1
ATOM 796 C C . MET A 1 97 ? -5.877 10.486 15.581 1.00 98.44 97 MET A C 1
ATOM 798 O O . MET A 1 97 ? -5.257 9.476 15.256 1.00 98.44 97 MET A O 1
ATOM 802 N N . ILE A 1 98 ? -6.211 11.453 14.720 1.00 98.56 98 ILE A N 1
ATOM 803 C CA . ILE A 1 98 ? -5.907 11.487 13.278 1.00 98.56 98 ILE A CA 1
ATOM 804 C C . ILE A 1 98 ? -5.093 12.753 12.987 1.00 98.56 98 ILE A C 1
ATOM 806 O O . ILE A 1 98 ? -5.328 13.791 13.606 1.00 98.56 98 ILE A O 1
ATOM 810 N N . ARG A 1 99 ? -4.124 12.675 12.066 1.00 98.25 99 ARG A N 1
ATOM 811 C CA . ARG A 1 99 ? -3.253 13.812 11.711 1.00 98.25 99 ARG A CA 1
ATOM 812 C C . ARG A 1 99 ? -3.421 14.302 10.275 1.00 98.25 99 ARG A C 1
ATOM 814 O O . ARG A 1 99 ? -2.934 15.389 9.970 1.00 98.25 99 ARG A O 1
ATOM 821 N N . SER A 1 100 ? -4.012 13.511 9.382 1.00 95.06 100 SER A N 1
ATOM 822 C CA . SER A 1 100 ? -4.161 13.824 7.953 1.00 95.06 100 SER A CA 1
ATOM 823 C C . SER A 1 100 ? -5.354 13.109 7.348 1.00 95.06 100 SER A C 1
ATOM 825 O O . SER A 1 100 ? -5.681 12.017 7.862 1.00 95.06 100 SER A O 1
#

Foldseek 3Di:
DAEAADLVLQCQAPCHVVLVVLRDDDPVNCVVCVVCVVVYDHQDDVVPPCSRPHDQWDKDWDAPDPVSPDTPDIDTDNDDPDCQDVFDADDVRPDTDHND

InterPro domains:
  IPR010347 Tyrosyl-DNA phosphodiesterase I [PF06087] (1-100)
  IPR010347 Tyrosyl-DNA phosphodiesterase I [PTHR12415] (1-100)

Radius of gyration: 15.76 Å; chains: 1; bounding box: 32×30×46 Å

Secondary structure (DSSP, 8-state):
-EE---HHHHHTSSSGGGGGGGS---HHHHHTTGGGGGGEE----GGGT-TTS----EEEEEESSTT---EEEEEEES--SSHHHH-EEETTTTEEE---